Protein AF-A0AAU3D815-F1 (afdb_monomer)

pLDDT: mean 84.17, std 20.46, range [37.12, 98.94]

Sequence (161 aa):
MTSTPTPGTPRPASDLDPAIAARLKRGADGLVPAIAQQYDTGEVLMLGWMDDEALHRTLTTGRCTYWSRSRQEYWVKGDTSGHIQLVKSVALDCDADTVLVKVDQTGAACHTGDRTCFDADVLFGGVSPVRAGDATPDTSPSSQLRSSRGGPIPRGVAEAP

Solvent-accessible surface area (backbone atoms only — not comparable to full-atom values): 10220 Å² total; per-residue (Å²): 135,86,78,77,78,76,85,68,80,86,74,78,88,52,88,37,55,64,78,59,56,74,58,55,43,54,48,98,87,50,35,25,50,30,38,37,24,34,66,86,83,62,47,68,25,46,77,48,34,24,33,60,47,23,45,31,47,21,71,73,70,35,37,45,32,28,43,35,86,88,76,73,42,77,48,55,52,23,77,87,78,67,25,29,32,39,56,76,48,77,44,66,51,96,82,22,44,38,36,44,35,26,19,54,67,39,75,32,63,23,94,87,63,38,67,31,65,71,73,89,76,72,91,71,93,70,79,77,79,76,67,94,72,79,76,72,80,87,81,76,91,85,84,89,86,86,89,83,87,89,85,84,87,86,88,80,82,88,79,86,136

Foldseek 3Di:
DDDDDDDDDDDDDAPQDVVLVVLADEDPNQKAKEFEAAQPPRHTADIFIDHRRQVRCCVVVQWRWGADPVVRDIDTPCPVPVFTWGFPDWDAPPSRRHIYTHTNTDFHSDPVRHNHPAPPDDPDPDDDPPPPPPPDDDPDDPDDDDDDDDDDDDDDDDDDD

Structure (mmCIF, N/CA/C/O backbone):
data_AF-A0AAU3D815-F1
#
_entry.id   AF-A0AAU3D815-F1
#
loop_
_atom_site.group_PDB
_atom_site.id
_atom_site.type_symbol
_atom_site.label_atom_id
_atom_site.label_alt_id
_atom_site.label_comp_id
_atom_site.label_asym_id
_atom_site.label_entity_id
_atom_site.label_seq_id
_atom_site.pdbx_PDB_ins_code
_atom_site.Cartn_x
_atom_site.Cartn_y
_atom_site.Cartn_z
_atom_site.occupancy
_atom_site.B_iso_or_equiv
_atom_site.auth_seq_id
_atom_site.auth_comp_id
_atom_site.auth_asym_id
_atom_site.auth_atom_id
_atom_site.pdbx_PDB_model_num
ATOM 1 N N . MET A 1 1 ? -3.587 18.066 -26.262 1.00 40.22 1 MET A N 1
ATOM 2 C CA . MET A 1 1 ? -2.396 18.675 -25.636 1.00 40.22 1 MET A CA 1
ATOM 3 C C . MET A 1 1 ? -1.701 17.566 -24.870 1.00 40.22 1 MET A C 1
ATOM 5 O O . MET A 1 1 ? -2.176 17.187 -23.811 1.00 40.22 1 MET A O 1
ATOM 9 N N . THR A 1 2 ? -0.693 16.940 -25.471 1.00 37.69 2 THR A N 1
ATOM 10 C CA . THR A 1 2 ? 0.013 15.804 -24.866 1.00 37.69 2 THR A CA 1
ATOM 11 C C . THR A 1 2 ? 1.120 16.377 -23.996 1.00 37.69 2 THR A C 1
ATOM 13 O O . THR A 1 2 ? 2.141 16.820 -24.514 1.00 37.69 2 THR A O 1
ATOM 16 N N . SER A 1 3 ? 0.879 16.471 -22.691 1.00 37.12 3 SER A N 1
ATOM 17 C CA . SER A 1 3 ? 1.896 16.911 -21.738 1.00 37.12 3 SER A CA 1
ATOM 18 C C . SER A 1 3 ? 2.962 15.828 -21.630 1.00 37.12 3 SER A C 1
ATOM 20 O O . SER A 1 3 ? 2.691 14.726 -21.159 1.00 37.12 3 SER A O 1
ATOM 22 N N . THR A 1 4 ? 4.166 16.134 -22.098 1.00 37.59 4 THR A N 1
ATOM 23 C CA . THR A 1 4 ? 5.355 15.309 -21.888 1.00 37.59 4 THR A CA 1
ATOM 24 C C . THR A 1 4 ? 5.602 15.178 -20.381 1.00 37.59 4 THR A C 1
ATOM 26 O O . THR A 1 4 ? 5.720 16.211 -19.717 1.00 37.59 4 THR A O 1
ATOM 29 N N . PRO A 1 5 ? 5.665 13.962 -19.808 1.00 50.75 5 PRO A N 1
ATOM 30 C CA . PRO A 1 5 ? 6.012 13.808 -18.403 1.00 50.75 5 PRO A CA 1
ATOM 31 C C . PRO A 1 5 ? 7.456 14.273 -18.183 1.00 50.75 5 PRO A C 1
ATOM 33 O O . PRO A 1 5 ? 8.371 13.870 -18.902 1.00 50.75 5 PRO A O 1
ATOM 36 N N . THR A 1 6 ? 7.656 15.138 -17.189 1.00 50.12 6 THR A N 1
ATOM 37 C CA . THR A 1 6 ? 8.986 15.481 -16.676 1.00 50.12 6 THR A CA 1
ATOM 38 C C . THR A 1 6 ? 9.669 14.192 -16.213 1.00 50.12 6 THR A C 1
ATOM 40 O O . THR A 1 6 ? 9.048 13.446 -15.450 1.00 50.12 6 THR A O 1
ATOM 43 N N . PRO A 1 7 ? 10.915 13.900 -16.631 1.00 57.19 7 PRO A N 1
ATOM 44 C CA . PRO A 1 7 ? 11.634 12.752 -16.102 1.00 57.19 7 PRO A CA 1
ATOM 45 C C . PRO A 1 7 ? 11.819 12.958 -14.596 1.00 57.19 7 PRO A C 1
ATOM 47 O O . PRO A 1 7 ? 12.476 13.905 -14.162 1.00 57.19 7 PRO A O 1
ATOM 50 N N . GLY A 1 8 ? 11.158 12.109 -13.806 1.00 60.19 8 GLY A N 1
ATOM 51 C CA . GLY A 1 8 ? 11.303 12.091 -12.355 1.00 60.19 8 GLY A CA 1
ATOM 52 C C . GLY A 1 8 ? 12.731 11.735 -11.950 1.00 60.19 8 GLY A C 1
ATOM 53 O O . GLY A 1 8 ? 13.505 11.195 -12.744 1.00 60.19 8 GLY A O 1
ATOM 54 N N . THR A 1 9 ? 13.078 12.039 -10.700 1.00 61.91 9 THR A N 1
ATOM 55 C CA . THR A 1 9 ? 14.333 11.602 -10.079 1.00 61.91 9 THR A CA 1
ATOM 56 C C . THR A 1 9 ? 14.560 10.107 -10.351 1.00 61.91 9 THR A C 1
ATOM 58 O O . THR A 1 9 ? 13.617 9.325 -10.187 1.00 61.91 9 THR A O 1
ATOM 61 N N . PRO A 1 10 ? 15.773 9.683 -10.761 1.00 64.50 10 PRO A N 1
ATOM 62 C CA . PRO A 1 10 ? 16.063 8.27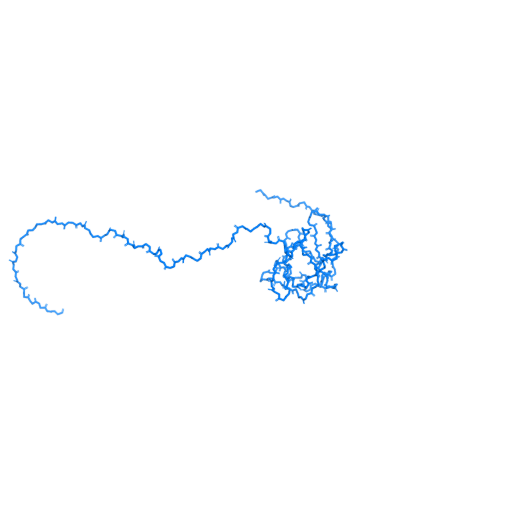4 -10.991 1.00 64.50 10 PRO A CA 1
ATOM 63 C C . PRO A 1 10 ? 15.760 7.470 -9.727 1.00 64.50 10 PRO A C 1
ATOM 65 O O . PRO A 1 10 ? 16.346 7.712 -8.671 1.00 64.50 10 PRO A O 1
ATOM 68 N N . ARG A 1 11 ? 14.821 6.528 -9.828 1.00 72.50 11 ARG A N 1
ATOM 69 C CA . ARG A 1 11 ? 14.544 5.586 -8.744 1.00 72.50 11 ARG A CA 1
ATOM 70 C C . ARG A 1 11 ? 15.684 4.575 -8.639 1.00 72.50 11 ARG A C 1
ATOM 72 O O . ARG A 1 11 ? 16.281 4.240 -9.665 1.00 72.50 11 ARG A O 1
ATOM 79 N N . PRO A 1 12 ? 16.004 4.095 -7.427 1.00 74.75 12 PRO A N 1
ATOM 80 C CA . PRO A 1 12 ? 16.987 3.035 -7.269 1.00 74.75 12 PRO A CA 1
ATOM 81 C C . PRO A 1 12 ? 16.569 1.789 -8.056 1.00 74.75 12 PRO A C 1
ATOM 83 O O . PRO A 1 12 ? 15.378 1.522 -8.228 1.00 74.75 12 PRO A O 1
ATOM 86 N N . ALA A 1 13 ? 17.562 1.028 -8.517 1.00 80.44 13 ALA A N 1
ATOM 87 C CA . ALA A 1 13 ? 17.324 -0.317 -9.021 1.00 80.44 13 ALA A CA 1
ATOM 88 C C . ALA A 1 13 ? 16.675 -1.160 -7.911 1.00 80.44 13 ALA A C 1
ATOM 90 O O . ALA A 1 13 ? 17.071 -1.052 -6.750 1.00 80.44 13 ALA A O 1
ATOM 91 N N . SER A 1 14 ? 15.665 -1.948 -8.272 1.00 89.56 14 SER A N 1
ATOM 92 C CA . SER A 1 14 ? 14.940 -2.818 -7.349 1.00 89.56 14 SER A CA 1
ATOM 93 C C . SER A 1 14 ? 15.369 -4.270 -7.526 1.00 89.56 14 SER A C 1
ATOM 95 O O . SER A 1 14 ? 15.563 -4.712 -8.658 1.00 89.56 14 SER A O 1
ATOM 97 N N . ASP A 1 15 ? 15.415 -5.012 -6.420 1.00 94.44 15 ASP A N 1
ATOM 98 C CA . ASP A 1 15 ? 15.604 -6.468 -6.398 1.00 94.44 15 ASP A CA 1
ATOM 99 C C . ASP A 1 15 ? 14.264 -7.236 -6.400 1.00 94.44 15 ASP A C 1
ATOM 101 O O . ASP A 1 15 ? 14.186 -8.387 -5.963 1.00 94.44 15 ASP A O 1
ATOM 105 N N . LEU A 1 16 ? 13.174 -6.614 -6.875 1.00 97.31 16 LEU A N 1
ATOM 106 C CA . LEU A 1 16 ? 11.904 -7.314 -7.063 1.00 97.31 16 LEU A CA 1
ATOM 107 C C . LEU A 1 16 ? 12.102 -8.526 -7.982 1.00 97.31 16 LEU A C 1
ATOM 109 O O . LEU A 1 16 ? 12.690 -8.405 -9.057 1.00 97.31 16 LEU A O 1
ATOM 113 N N . ASP A 1 17 ? 11.550 -9.676 -7.584 1.00 97.62 17 ASP A N 1
ATOM 114 C CA . ASP A 1 17 ? 11.563 -10.891 -8.402 1.00 97.62 17 ASP A CA 1
ATOM 115 C C . ASP A 1 17 ? 11.117 -10.566 -9.845 1.00 97.62 17 ASP A C 1
ATOM 117 O O . ASP A 1 17 ? 9.990 -10.085 -10.039 1.00 97.62 17 ASP A O 1
ATOM 121 N N . PRO A 1 18 ? 11.953 -10.836 -10.869 1.00 97.12 18 PRO A N 1
ATOM 122 C CA . PRO A 1 18 ? 11.628 -10.532 -12.259 1.00 97.12 18 PRO A CA 1
ATOM 123 C C . PRO A 1 18 ? 10.306 -11.143 -12.740 1.00 97.12 18 PRO A C 1
ATOM 125 O O . PRO A 1 18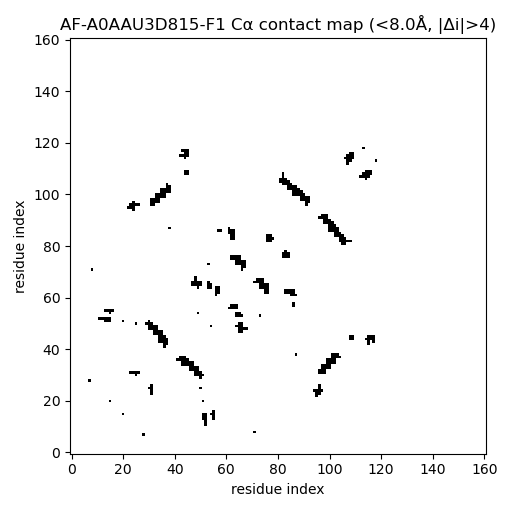 ? 9.620 -10.542 -13.567 1.00 97.12 18 PRO A O 1
ATOM 128 N N . ALA A 1 19 ? 9.910 -12.309 -12.221 1.00 97.75 19 ALA A N 1
ATOM 129 C CA . ALA A 1 19 ? 8.644 -12.953 -12.562 1.00 97.75 19 ALA A CA 1
ATOM 130 C C . ALA A 1 19 ? 7.433 -12.218 -11.964 1.00 97.75 19 ALA A C 1
ATOM 132 O O . ALA A 1 19 ? 6.357 -12.213 -12.565 1.00 97.75 19 ALA A O 1
ATOM 133 N N . ILE A 1 20 ? 7.592 -11.567 -10.807 1.00 97.69 20 ILE A N 1
ATOM 134 C CA . ILE A 1 20 ? 6.573 -10.670 -10.244 1.00 97.69 20 ILE A CA 1
ATOM 135 C C . ILE A 1 20 ? 6.571 -9.352 -11.020 1.00 97.69 20 ILE A C 1
ATOM 137 O O . ILE A 1 20 ? 5.513 -8.906 -11.467 1.00 97.69 20 ILE A O 1
ATOM 141 N N . ALA A 1 21 ? 7.748 -8.765 -11.247 1.00 97.56 21 ALA A N 1
ATOM 142 C CA . ALA A 1 21 ? 7.907 -7.509 -11.969 1.00 97.56 21 ALA A CA 1
ATOM 143 C C . ALA A 1 21 ? 7.301 -7.565 -13.383 1.00 97.56 21 ALA A C 1
ATOM 145 O O . ALA A 1 21 ? 6.642 -6.622 -13.814 1.00 97.56 21 ALA A O 1
ATOM 146 N N . ALA A 1 22 ? 7.465 -8.677 -14.102 1.00 97.69 22 ALA A N 1
ATOM 147 C CA . ALA A 1 22 ? 6.913 -8.857 -15.446 1.00 97.69 22 ALA A CA 1
ATOM 148 C C . ALA A 1 22 ? 5.373 -8.870 -15.495 1.00 97.69 22 ALA A C 1
ATOM 150 O O . ALA A 1 22 ? 4.795 -8.668 -16.561 1.00 97.69 22 ALA A O 1
ATOM 151 N N . ARG A 1 23 ? 4.700 -9.110 -14.363 1.00 98.25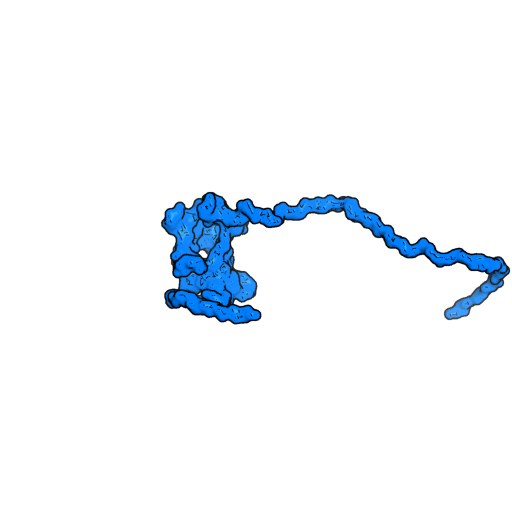 23 ARG A N 1
ATOM 152 C CA . ARG A 1 23 ? 3.232 -9.148 -14.283 1.00 98.25 23 ARG A CA 1
ATOM 153 C C . ARG A 1 23 ? 2.612 -7.774 -14.044 1.00 98.25 23 ARG A C 1
ATOM 155 O O . ARG A 1 23 ? 1.443 -7.602 -14.355 1.00 98.25 23 ARG A O 1
ATOM 162 N N . LEU A 1 24 ? 3.368 -6.824 -13.492 1.00 98.19 24 LEU A N 1
ATOM 163 C CA . LEU A 1 24 ? 2.876 -5.494 -13.132 1.00 98.19 24 LEU A CA 1
ATOM 164 C C . LEU A 1 24 ? 2.743 -4.588 -14.358 1.00 98.19 24 LEU A C 1
ATOM 166 O O . LEU A 1 24 ? 3.727 -4.321 -15.059 1.00 98.19 24 LEU A O 1
ATOM 170 N N . LYS A 1 25 ? 1.554 -4.019 -14.546 1.00 98.19 25 LYS A N 1
ATOM 171 C CA . LYS A 1 25 ? 1.306 -2.921 -15.481 1.00 98.19 25 LYS A CA 1
ATOM 172 C C . LYS A 1 25 ? 1.377 -1.595 -14.739 1.00 98.19 25 LYS A C 1
ATOM 174 O O . LYS A 1 25 ? 0.408 -1.131 -14.158 1.00 98.19 25 LYS A O 1
ATOM 179 N N . ARG A 1 26 ? 2.554 -0.978 -14.751 1.00 97.88 26 ARG A N 1
ATOM 180 C CA . ARG A 1 26 ? 2.738 0.331 -14.123 1.00 97.88 26 ARG A CA 1
ATOM 181 C C . ARG A 1 26 ? 2.188 1.446 -15.012 1.00 97.88 26 ARG A C 1
ATOM 183 O O . ARG A 1 26 ? 2.204 1.336 -16.240 1.00 97.88 26 ARG A O 1
ATOM 190 N N . GLY A 1 27 ? 1.793 2.548 -14.385 1.00 96.75 27 GLY A N 1
ATOM 191 C CA . GLY A 1 27 ? 1.522 3.807 -15.070 1.00 96.75 27 GLY A CA 1
ATOM 192 C C . GLY A 1 27 ? 2.773 4.413 -15.720 1.00 96.75 27 GLY A C 1
ATOM 193 O O . GLY A 1 27 ? 3.886 3.900 -15.600 1.00 96.75 27 GLY A O 1
ATOM 194 N N . ALA A 1 28 ? 2.604 5.553 -16.394 1.00 95.75 28 ALA A N 1
ATOM 195 C CA . ALA A 1 28 ? 3.707 6.266 -17.054 1.00 95.75 28 ALA A CA 1
ATOM 196 C C . ALA A 1 28 ? 4.782 6.782 -16.075 1.00 95.75 28 ALA A C 1
ATOM 198 O O . ALA A 1 28 ? 5.925 7.007 -16.463 1.00 95.75 28 ALA A O 1
ATOM 199 N N . ASP A 1 2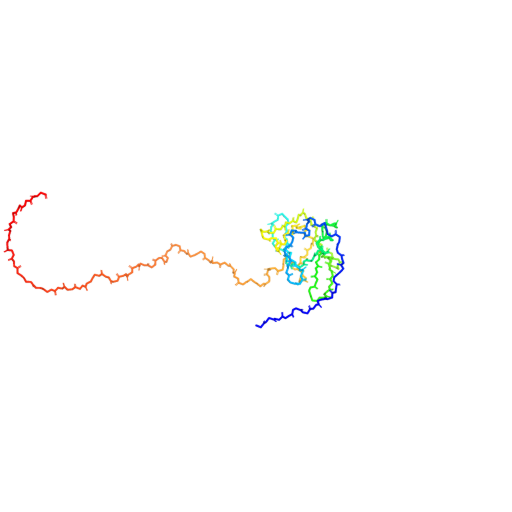9 ? 4.424 6.952 -14.804 1.00 94.19 29 ASP A N 1
ATOM 200 C CA . ASP A 1 29 ? 5.331 7.262 -13.697 1.00 94.19 29 ASP A CA 1
ATOM 201 C C . ASP A 1 29 ? 6.010 6.010 -13.113 1.00 94.19 29 ASP A C 1
ATOM 203 O O . ASP A 1 29 ? 6.825 6.101 -12.197 1.00 94.19 29 ASP A O 1
ATOM 207 N N . GLY A 1 30 ? 5.712 4.827 -13.653 1.00 96.44 30 GLY A N 1
ATOM 208 C CA . GLY A 1 30 ? 6.175 3.530 -13.184 1.00 96.44 30 GLY A CA 1
ATOM 209 C C . GLY A 1 30 ? 5.641 3.152 -11.801 1.00 96.44 30 GLY A C 1
ATOM 210 O O . GLY A 1 30 ? 6.339 2.449 -11.073 1.00 96.44 30 GLY A O 1
ATOM 211 N N . LEU A 1 31 ? 4.456 3.637 -11.422 1.00 98.25 31 LEU A N 1
ATOM 212 C CA . LEU A 1 31 ? 3.775 3.277 -10.177 1.00 98.25 31 LEU A CA 1
ATOM 213 C C . LEU A 1 31 ? 2.554 2.388 -10.441 1.00 98.25 31 LEU A C 1
ATOM 215 O O . LEU A 1 31 ? 1.968 2.426 -11.522 1.00 98.25 31 LEU A O 1
ATOM 219 N N . VAL A 1 32 ? 2.150 1.636 -9.420 1.00 98.56 32 VAL A N 1
ATOM 220 C CA . VAL A 1 32 ? 0.833 0.995 -9.307 1.00 98.56 32 VAL A CA 1
ATOM 221 C C . VAL A 1 32 ? 0.104 1.529 -8.069 1.00 98.56 32 VAL A C 1
ATOM 223 O O . VAL A 1 32 ? 0.754 1.796 -7.044 1.00 98.56 32 VAL A O 1
ATOM 226 N N . PRO A 1 33 ? -1.228 1.702 -8.111 1.00 98.81 33 PRO A N 1
ATOM 227 C CA . PRO A 1 33 ? -2.014 1.924 -6.910 1.00 98.81 33 PRO A CA 1
ATOM 228 C C . PRO A 1 33 ? -1.931 0.697 -5.997 1.00 98.81 33 PRO A C 1
ATOM 230 O O . PRO A 1 33 ? -1.958 -0.447 -6.452 1.00 98.81 33 PRO A O 1
ATOM 233 N N . ALA A 1 34 ? -1.848 0.941 -4.693 1.00 98.88 34 ALA A N 1
ATOM 234 C CA . ALA A 1 34 ? -1.841 -0.090 -3.668 1.00 98.88 34 ALA A CA 1
ATOM 235 C C . ALA A 1 34 ? -2.984 0.155 -2.683 1.00 98.88 34 ALA A C 1
ATOM 237 O O . ALA A 1 34 ? -2.962 1.126 -1.924 1.00 98.88 34 ALA A O 1
ATOM 238 N N . ILE A 1 35 ? -3.983 -0.724 -2.691 1.00 98.94 35 ILE A N 1
ATOM 239 C CA . ILE A 1 35 ? -5.115 -0.672 -1.766 1.00 98.94 35 ILE A CA 1
ATOM 240 C C . ILE A 1 35 ? -4.737 -1.459 -0.515 1.00 98.94 35 ILE A C 1
ATOM 242 O O . ILE A 1 35 ? -4.557 -2.675 -0.577 1.00 98.94 35 ILE A O 1
ATOM 246 N N . ALA A 1 36 ? -4.634 -0.779 0.624 1.00 98.88 36 ALA A N 1
ATOM 247 C CA . ALA A 1 36 ? -4.467 -1.434 1.913 1.00 98.88 36 ALA A CA 1
ATOM 248 C C . ALA A 1 36 ? -5.842 -1.785 2.479 1.00 98.88 36 ALA A C 1
ATOM 250 O O . ALA A 1 36 ? -6.673 -0.901 2.699 1.00 98.88 36 ALA A O 1
ATOM 251 N N . GLN A 1 37 ? -6.071 -3.068 2.733 1.00 98.94 37 GLN A N 1
ATOM 252 C CA . GLN A 1 37 ? -7.330 -3.581 3.260 1.00 98.94 37 GLN A CA 1
ATOM 253 C C . GLN A 1 37 ? -7.072 -4.378 4.534 1.00 98.94 37 GLN A C 1
ATOM 255 O O . GLN A 1 37 ? -6.152 -5.193 4.581 1.00 98.94 37 GLN A O 1
ATOM 260 N N . GLN A 1 38 ? -7.889 -4.175 5.561 1.00 98.81 38 GLN A N 1
ATOM 261 C CA . GLN A 1 38 ? -7.838 -4.986 6.766 1.00 98.81 38 GLN A CA 1
ATOM 262 C C . GLN A 1 38 ? -8.145 -6.452 6.419 1.00 98.81 38 GLN A C 1
ATOM 264 O O . GLN A 1 38 ? -9.150 -6.757 5.773 1.00 98.81 38 GLN A O 1
ATOM 269 N N . TYR A 1 39 ? -7.252 -7.359 6.816 1.00 98.88 39 TYR A N 1
ATOM 270 C CA . TYR A 1 39 ? -7.234 -8.728 6.298 1.00 98.88 39 TYR A CA 1
ATOM 271 C C . TYR A 1 39 ? -8.464 -9.567 6.680 1.00 98.88 39 TYR A C 1
ATOM 273 O O . TYR A 1 39 ? -8.871 -10.419 5.887 1.00 98.88 39 TYR A O 1
ATOM 281 N N . ASP A 1 40 ? -9.027 -9.338 7.868 1.00 98.38 40 ASP A N 1
ATOM 282 C CA . ASP A 1 40 ? -10.121 -10.109 8.464 1.00 98.38 40 ASP A CA 1
ATOM 283 C C . ASP A 1 40 ? -11.497 -9.470 8.240 1.00 98.38 40 ASP A C 1
ATOM 285 O O . ASP A 1 40 ? -12.450 -10.178 7.921 1.00 98.38 40 ASP A O 1
ATOM 289 N N . THR A 1 41 ? -11.609 -8.144 8.350 1.00 98.38 41 THR A N 1
ATOM 290 C CA . THR A 1 41 ? -12.886 -7.432 8.155 1.00 98.38 41 THR A CA 1
ATOM 291 C C . THR A 1 41 ? -13.160 -7.052 6.703 1.00 98.38 41 THR A C 1
ATOM 293 O O . THR A 1 41 ? -14.309 -6.814 6.339 1.00 98.38 41 THR A O 1
ATOM 296 N N . GLY A 1 42 ? -12.122 -6.960 5.866 1.00 98.25 42 GLY A N 1
ATOM 297 C CA . GLY A 1 42 ? -12.239 -6.423 4.511 1.00 98.25 42 GLY A CA 1
ATOM 298 C C . GLY A 1 42 ? -12.394 -4.896 4.450 1.00 98.25 42 GLY A C 1
ATOM 299 O O . GLY A 1 42 ? -12.597 -4.356 3.363 1.00 98.25 42 GLY A O 1
ATOM 300 N N . GLU A 1 43 ? -12.277 -4.184 5.575 1.00 98.19 43 GLU A N 1
ATOM 301 C CA . GLU A 1 43 ? -12.316 -2.718 5.616 1.00 98.19 43 GLU A CA 1
ATOM 302 C C . GLU A 1 43 ? -11.185 -2.130 4.760 1.00 98.19 43 GLU A C 1
ATOM 304 O O . GLU A 1 43 ? -10.010 -2.447 4.958 1.00 98.19 43 GLU A O 1
ATOM 309 N N . VAL A 1 44 ? -11.518 -1.268 3.798 1.00 98.62 44 VAL A N 1
ATOM 310 C CA . VAL A 1 44 ? -10.506 -0.531 3.032 1.00 98.62 44 VAL A CA 1
ATOM 311 C C . VAL A 1 44 ? -9.950 0.577 3.915 1.00 98.62 44 VAL A C 1
ATOM 313 O O . VAL A 1 44 ? -10.702 1.391 4.439 1.00 98.62 44 VAL A O 1
ATOM 316 N N . LEU A 1 45 ? -8.629 0.606 4.079 1.00 98.75 45 LEU A N 1
ATOM 317 C CA . LEU A 1 45 ? -7.951 1.467 5.048 1.00 98.75 45 LEU A CA 1
ATOM 318 C C . LEU A 1 45 ? -7.371 2.718 4.410 1.00 98.75 45 LEU A C 1
ATOM 320 O O . LEU A 1 45 ? -7.482 3.813 4.950 1.00 98.75 45 LEU A O 1
ATOM 324 N N . MET A 1 46 ? -6.688 2.543 3.284 1.00 98.62 46 MET A N 1
ATOM 325 C CA . MET A 1 46 ? -6.055 3.630 2.551 1.00 98.62 46 MET A CA 1
ATOM 326 C C . MET A 1 46 ? -5.668 3.175 1.147 1.00 98.62 46 MET A C 1
ATOM 328 O O . MET A 1 46 ? -5.569 1.980 0.865 1.00 98.62 46 MET A O 1
ATOM 332 N N . LEU A 1 47 ? -5.377 4.155 0.297 1.00 98.62 47 LEU A N 1
ATOM 333 C CA . LEU A 1 47 ? -4.686 3.957 -0.966 1.00 98.62 47 LEU A CA 1
ATOM 334 C C . LEU A 1 47 ? -3.292 4.582 -0.875 1.00 98.62 47 LEU A C 1
ATOM 336 O O . LEU A 1 47 ? -3.132 5.725 -0.444 1.00 98.62 47 LEU A O 1
ATOM 340 N N . GLY A 1 48 ? -2.286 3.822 -1.288 1.00 98.31 48 GLY A N 1
ATOM 341 C CA . GLY A 1 48 ? -0.917 4.279 -1.486 1.00 98.31 48 GLY A CA 1
ATOM 342 C C . GLY A 1 48 ? -0.451 4.027 -2.916 1.00 98.31 48 GLY A C 1
ATOM 343 O O . GLY A 1 48 ? -1.206 3.542 -3.756 1.00 98.31 48 GLY A O 1
ATOM 344 N N . TRP A 1 49 ? 0.810 4.349 -3.183 1.00 98.75 49 TRP A N 1
ATOM 345 C CA . TRP A 1 49 ? 1.466 4.062 -4.457 1.00 98.75 49 TRP A CA 1
ATOM 346 C C . TRP A 1 49 ? 2.697 3.214 -4.194 1.00 98.75 49 TRP A C 1
ATOM 348 O O . TRP A 1 49 ? 3.418 3.467 -3.226 1.00 98.75 49 TRP A O 1
ATOM 358 N N . MET A 1 50 ? 2.938 2.226 -5.044 1.00 98.69 50 MET A N 1
ATOM 359 C CA . MET A 1 50 ? 4.143 1.407 -5.007 1.00 98.69 50 MET A CA 1
ATOM 360 C C . MET A 1 50 ? 4.799 1.417 -6.380 1.00 98.69 50 MET A C 1
ATOM 362 O O . MET A 1 50 ? 4.125 1.376 -7.405 1.00 98.69 50 MET A O 1
ATOM 366 N N . ASP A 1 51 ? 6.120 1.471 -6.391 1.00 98.19 51 ASP A N 1
ATOM 367 C CA . ASP A 1 51 ? 6.926 0.998 -7.505 1.00 98.19 51 ASP A CA 1
ATOM 368 C C . ASP A 1 51 ? 7.496 -0.385 -7.181 1.00 98.19 51 ASP A C 1
ATOM 370 O O . ASP A 1 51 ? 7.137 -1.006 -6.176 1.00 98.19 51 ASP A O 1
ATOM 374 N N . ASP A 1 52 ? 8.400 -0.856 -8.032 1.00 98.00 52 ASP A N 1
ATOM 375 C CA . ASP A 1 52 ? 9.049 -2.152 -7.872 1.00 98.00 52 ASP A CA 1
ATOM 376 C C . ASP A 1 52 ? 9.782 -2.264 -6.536 1.00 98.00 52 ASP A C 1
ATOM 378 O O . ASP A 1 52 ? 9.679 -3.290 -5.870 1.00 98.00 52 ASP A O 1
ATOM 382 N N . GLU A 1 53 ? 10.454 -1.198 -6.103 1.00 98.31 53 GLU A N 1
ATOM 383 C CA . GLU A 1 53 ? 11.243 -1.206 -4.876 1.00 98.31 53 GLU A CA 1
ATOM 384 C C . GLU A 1 53 ? 10.372 -1.139 -3.620 1.00 98.31 53 GLU A C 1
ATOM 386 O O . GLU A 1 53 ? 10.611 -1.858 -2.649 1.00 98.31 53 GLU A O 1
ATOM 391 N N . ALA A 1 54 ? 9.316 -0.331 -3.635 1.00 98.56 54 ALA A N 1
ATOM 392 C CA . ALA A 1 54 ? 8.327 -0.295 -2.568 1.00 98.56 54 ALA A CA 1
ATOM 393 C C . ALA A 1 54 ? 7.620 -1.653 -2.420 1.00 98.56 54 ALA A C 1
ATOM 395 O O . ALA A 1 54 ? 7.441 -2.138 -1.297 1.00 98.56 54 ALA A O 1
ATOM 396 N N . LEU A 1 55 ? 7.271 -2.302 -3.537 1.00 98.69 55 LEU A N 1
ATOM 397 C CA . LEU A 1 55 ? 6.680 -3.637 -3.516 1.00 98.69 55 LEU A CA 1
ATOM 398 C C . LEU A 1 55 ? 7.691 -4.692 -3.053 1.00 98.69 55 LEU A C 1
ATOM 400 O O . LEU A 1 55 ? 7.359 -5.505 -2.194 1.00 98.69 55 LEU A O 1
ATOM 404 N N . HIS A 1 56 ? 8.928 -4.653 -3.547 1.00 98.62 56 HIS A N 1
ATOM 405 C CA . HIS A 1 56 ? 10.013 -5.536 -3.118 1.00 98.62 56 HIS A CA 1
ATOM 406 C C . HIS A 1 56 ? 10.221 -5.471 -1.601 1.00 98.62 56 HIS A C 1
ATOM 408 O O . HIS A 1 56 ? 10.156 -6.500 -0.925 1.00 98.62 56 HIS A O 1
ATOM 414 N N . ARG A 1 57 ? 10.373 -4.268 -1.034 1.00 98.56 57 ARG A N 1
ATOM 415 C CA . ARG A 1 57 ? 10.473 -4.066 0.422 1.00 98.56 57 ARG A CA 1
ATOM 416 C C . ARG A 1 57 ? 9.248 -4.589 1.152 1.00 98.56 57 ARG A C 1
ATOM 418 O O . ARG A 1 57 ? 9.379 -5.215 2.199 1.00 98.56 57 ARG A O 1
ATOM 425 N N . THR A 1 58 ? 8.058 -4.366 0.602 1.00 98.75 58 THR A N 1
ATOM 426 C CA . THR A 1 58 ? 6.807 -4.846 1.198 1.00 98.75 58 THR A CA 1
ATOM 427 C C . THR A 1 58 ? 6.765 -6.371 1.280 1.00 98.75 58 THR A C 1
ATOM 429 O O . THR A 1 58 ? 6.452 -6.920 2.338 1.00 98.75 58 THR A O 1
ATOM 432 N N . LEU A 1 59 ? 7.126 -7.060 0.195 1.00 98.69 59 LEU A N 1
ATOM 433 C CA . LEU A 1 59 ? 7.118 -8.522 0.116 1.00 98.69 59 LEU A CA 1
ATOM 434 C C . LEU A 1 59 ? 8.222 -9.168 0.962 1.00 98.69 59 LEU A C 1
ATOM 436 O O . LEU A 1 59 ? 8.007 -10.240 1.519 1.00 98.69 59 LEU A O 1
ATOM 440 N N . THR A 1 60 ? 9.382 -8.523 1.083 1.00 98.25 60 THR A N 1
ATOM 441 C CA . THR A 1 60 ? 10.532 -9.071 1.821 1.00 98.25 60 THR A CA 1
ATOM 442 C C . THR A 1 60 ? 10.471 -8.798 3.319 1.00 98.25 60 THR A C 1
ATOM 444 O O . THR A 1 60 ? 10.807 -9.669 4.117 1.00 98.25 60 THR A O 1
ATOM 447 N N . THR A 1 61 ? 10.026 -7.608 3.727 1.00 98.44 61 THR A N 1
ATOM 448 C CA . THR A 1 61 ? 9.980 -7.221 5.149 1.00 98.44 61 THR A CA 1
ATOM 449 C C . THR A 1 61 ? 8.667 -7.589 5.836 1.00 98.44 61 THR A C 1
ATOM 451 O O . THR A 1 61 ? 8.588 -7.568 7.064 1.00 98.44 61 THR A O 1
ATOM 454 N N . GLY A 1 62 ? 7.607 -7.864 5.067 1.00 98.62 62 GLY A N 1
ATOM 455 C CA . GLY A 1 62 ? 6.252 -8.028 5.597 1.00 98.62 62 GLY A CA 1
ATOM 456 C C . GLY A 1 62 ? 5.645 -6.730 6.148 1.00 98.62 62 GLY A C 1
ATOM 457 O O . GLY A 1 62 ? 4.632 -6.773 6.847 1.00 98.62 62 GLY A O 1
ATOM 458 N N . ARG A 1 63 ? 6.246 -5.569 5.856 1.00 98.62 63 ARG A N 1
ATOM 459 C CA . ARG A 1 63 ? 5.793 -4.236 6.275 1.00 98.62 63 ARG A CA 1
ATOM 460 C C . ARG A 1 63 ? 5.439 -3.403 5.055 1.00 98.62 63 ARG A C 1
ATOM 462 O O . ARG A 1 63 ? 6.235 -3.307 4.128 1.00 98.62 63 ARG A O 1
ATOM 469 N N . CYS A 1 64 ? 4.279 -2.749 5.066 1.00 98.69 64 CYS A N 1
ATOM 470 C CA . CYS A 1 64 ? 3.893 -1.914 3.926 1.00 98.69 64 CYS A CA 1
ATOM 471 C C . CYS A 1 64 ? 4.846 -0.731 3.748 1.00 98.69 64 CYS A C 1
ATOM 473 O O . CYS A 1 64 ? 4.957 0.130 4.626 1.00 98.69 64 CYS A O 1
ATOM 475 N N . THR A 1 65 ? 5.491 -0.689 2.586 1.00 98.75 65 THR A N 1
ATOM 476 C CA . THR A 1 65 ? 6.334 0.413 2.126 1.00 98.75 65 THR A CA 1
ATOM 477 C C . THR A 1 65 ? 5.690 1.048 0.905 1.00 98.75 65 THR A C 1
ATOM 479 O O . THR A 1 65 ? 5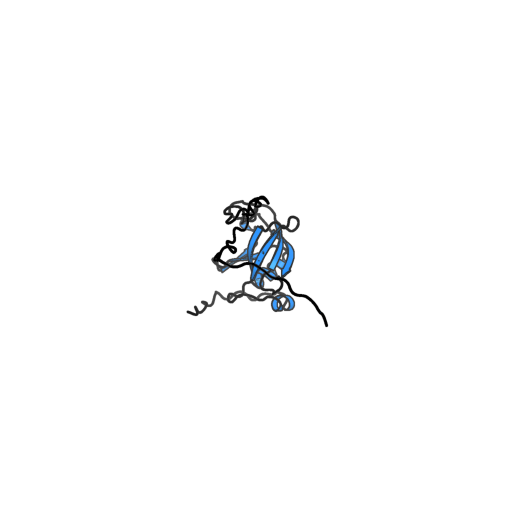.277 0.345 -0.009 1.00 98.75 65 THR A O 1
ATOM 482 N N . TYR A 1 66 ? 5.617 2.372 0.873 1.00 98.62 66 TYR A N 1
ATOM 483 C CA . TYR A 1 66 ? 4.990 3.122 -0.213 1.00 98.62 66 TYR A CA 1
ATOM 484 C C . TYR A 1 66 ? 5.954 4.168 -0.790 1.00 98.62 66 TYR A C 1
ATOM 486 O O . TYR A 1 66 ? 6.922 4.560 -0.135 1.00 98.62 66 TYR A O 1
ATOM 494 N N . TRP A 1 67 ? 5.667 4.645 -2.004 1.00 98.19 67 TRP A N 1
ATOM 495 C CA . TRP A 1 67 ? 6.399 5.706 -2.701 1.00 98.19 67 TRP A CA 1
ATOM 496 C C . TRP A 1 67 ? 5.641 7.034 -2.706 1.00 98.19 67 TRP A C 1
ATOM 498 O O . TRP A 1 67 ? 4.497 7.126 -3.171 1.00 98.19 67 TRP A O 1
ATOM 508 N N . SER A 1 68 ? 6.241 8.092 -2.145 1.00 96.44 68 SER A N 1
ATOM 509 C CA . SER A 1 68 ? 5.558 9.380 -1.966 1.00 96.44 68 SER A CA 1
ATOM 510 C C . SER A 1 68 ? 5.713 10.199 -3.219 1.00 96.44 68 SER A C 1
ATOM 512 O O . SER A 1 68 ? 6.773 10.746 -3.473 1.00 96.44 68 SER A O 1
ATOM 514 N N . ARG A 1 69 ? 4.635 10.348 -3.988 1.00 95.38 69 ARG A N 1
ATOM 515 C CA . ARG A 1 69 ? 4.674 11.151 -5.218 1.00 95.38 69 ARG A CA 1
ATOM 516 C C . ARG A 1 69 ? 5.035 12.617 -4.963 1.00 95.38 69 ARG A C 1
ATOM 518 O O . ARG A 1 69 ? 5.680 13.229 -5.803 1.00 95.38 69 ARG A O 1
ATOM 525 N N . SER A 1 70 ? 4.651 13.182 -3.820 1.00 94.38 70 SER A N 1
ATOM 526 C CA . SER A 1 70 ? 4.972 14.572 -3.474 1.00 94.38 70 SER A CA 1
ATOM 527 C C . SER A 1 70 ? 6.378 14.733 -2.902 1.00 94.38 70 SER A C 1
ATOM 529 O O . SER A 1 70 ? 7.076 15.669 -3.275 1.00 94.38 70 SER A O 1
ATOM 531 N N . ARG A 1 71 ? 6.800 13.830 -2.009 1.00 94.94 71 ARG A N 1
ATOM 532 C CA . ARG A 1 71 ? 8.116 13.901 -1.350 1.00 94.94 71 ARG A CA 1
ATOM 533 C C . ARG A 1 71 ? 9.232 13.221 -2.143 1.00 94.94 71 ARG A C 1
ATOM 535 O O . ARG A 1 71 ? 10.395 13.433 -1.839 1.00 94.94 71 ARG A O 1
ATOM 542 N N . GLN A 1 72 ? 8.874 12.434 -3.157 1.00 95.31 72 GLN A N 1
ATOM 543 C CA . GLN A 1 72 ? 9.783 11.613 -3.959 1.00 95.31 72 GLN A CA 1
ATOM 544 C C . GLN A 1 72 ? 10.685 10.739 -3.073 1.00 95.31 72 GLN A C 1
ATOM 546 O O . GLN A 1 72 ? 11.895 10.656 -3.271 1.00 95.31 72 GLN A O 1
ATOM 551 N N . GLU A 1 73 ? 10.082 10.106 -2.065 1.00 96.38 73 GLU A N 1
ATOM 552 C CA . GLU A 1 73 ? 10.780 9.262 -1.096 1.00 96.38 73 GLU A CA 1
ATOM 553 C C . GLU A 1 73 ? 9.947 8.034 -0.719 1.00 96.38 73 GLU A C 1
ATOM 555 O O . GLU A 1 73 ? 8.709 8.056 -0.760 1.00 96.38 73 GLU A O 1
ATOM 560 N N . TYR A 1 74 ? 10.633 6.968 -0.309 1.00 97.81 74 TYR A N 1
ATOM 561 C CA . TYR A 1 74 ? 9.994 5.803 0.291 1.00 97.81 74 TYR A CA 1
ATOM 562 C C . TYR A 1 74 ? 9.609 6.087 1.736 1.00 97.81 74 TYR A C 1
ATOM 564 O O . TYR A 1 74 ? 10.370 6.708 2.476 1.00 97.81 74 TYR A O 1
ATOM 572 N N . TRP A 1 75 ? 8.473 5.551 2.170 1.00 97.31 75 TRP A N 1
ATOM 573 C CA . TRP A 1 75 ? 8.129 5.529 3.584 1.00 97.31 75 TRP A CA 1
ATOM 574 C C . TRP A 1 75 ? 7.508 4.189 3.968 1.00 97.31 75 TRP A C 1
ATOM 576 O O . TRP A 1 75 ? 6.639 3.663 3.269 1.00 97.31 75 TRP A O 1
ATOM 586 N N . VAL A 1 76 ? 7.936 3.641 5.103 1.00 98.12 76 VAL A N 1
ATOM 587 C CA . VAL A 1 76 ? 7.320 2.452 5.692 1.00 98.12 76 VAL A CA 1
ATOM 588 C C . VAL A 1 76 ? 6.193 2.917 6.611 1.00 98.12 76 VAL A C 1
ATOM 590 O O . VAL A 1 76 ? 6.375 3.782 7.477 1.00 98.12 76 VAL A O 1
ATOM 593 N N . LYS A 1 77 ? 4.980 2.397 6.403 1.00 98.06 77 LYS A N 1
ATOM 594 C CA . LYS A 1 77 ? 3.810 2.824 7.176 1.00 98.06 77 LYS A CA 1
ATOM 595 C C . LYS A 1 77 ? 4.009 2.486 8.648 1.00 98.06 77 LYS A C 1
ATOM 597 O O . LYS A 1 77 ? 4.141 1.323 9.028 1.00 98.06 77 LYS A O 1
ATOM 602 N N . GLY A 1 78 ? 3.964 3.535 9.465 1.00 96.81 78 GLY A N 1
ATOM 603 C CA . GLY A 1 78 ? 4.031 3.433 10.913 1.00 96.81 78 GLY A CA 1
ATOM 604 C C . GLY A 1 78 ? 5.401 3.710 11.527 1.00 96.81 78 GLY A C 1
ATOM 605 O O . GLY A 1 78 ? 5.451 3.769 12.746 1.00 96.81 78 GLY A O 1
ATOM 606 N N . ASP A 1 79 ? 6.469 3.948 10.757 1.00 95.62 79 ASP A N 1
ATOM 607 C CA . ASP A 1 79 ? 7.819 4.146 11.324 1.00 95.62 79 ASP A CA 1
ATOM 608 C C . ASP A 1 79 ? 7.912 5.321 12.305 1.00 95.62 79 ASP A C 1
ATOM 610 O O . ASP A 1 79 ? 8.583 5.225 13.327 1.00 95.62 79 ASP A O 1
ATOM 614 N N . THR A 1 80 ? 7.193 6.412 12.039 1.00 93.62 80 THR A N 1
ATOM 615 C CA . THR A 1 80 ? 7.149 7.571 12.945 1.00 93.62 80 THR A CA 1
ATOM 616 C C . THR A 1 80 ? 6.057 7.443 14.009 1.00 93.62 80 THR A C 1
ATOM 618 O O . THR A 1 80 ? 6.265 7.800 15.161 1.00 93.62 80 THR A O 1
ATOM 621 N N . SER A 1 81 ? 4.872 6.951 13.630 1.00 96.50 81 SER A N 1
ATOM 622 C CA . SER A 1 81 ? 3.674 6.948 14.494 1.00 96.50 81 SER A CA 1
ATOM 623 C C . SER A 1 81 ? 3.501 5.699 15.369 1.00 96.50 81 SER A C 1
ATOM 625 O O . SER A 1 81 ? 2.647 5.682 16.242 1.00 96.50 81 SER A O 1
ATOM 627 N N . GLY A 1 82 ? 4.195 4.601 15.063 1.00 97.06 82 GLY A N 1
ATOM 628 C CA . GLY A 1 82 ? 3.879 3.266 15.588 1.00 97.06 82 GLY A CA 1
ATOM 629 C C . GLY A 1 82 ? 2.644 2.598 14.958 1.00 97.06 82 GLY A C 1
ATOM 630 O O . GLY A 1 82 ? 2.363 1.438 15.247 1.00 97.06 82 GLY A O 1
ATOM 631 N N . HIS A 1 83 ? 1.907 3.279 14.070 1.00 98.06 83 HIS A N 1
ATOM 632 C CA . HIS A 1 83 ? 0.714 2.729 13.418 1.00 98.06 83 HIS A CA 1
ATOM 633 C C . HIS A 1 83 ? 1.054 1.886 12.181 1.00 98.06 83 HIS A C 1
ATOM 635 O O . HIS A 1 83 ? 0.965 2.350 11.033 1.00 98.06 83 HIS A O 1
ATOM 641 N N . ILE A 1 84 ? 1.499 0.660 12.428 1.00 98.38 84 ILE A N 1
ATOM 642 C CA . ILE A 1 84 ? 2.110 -0.216 11.427 1.00 98.38 84 ILE A CA 1
ATOM 643 C C . ILE A 1 84 ? 1.085 -1.027 10.626 1.00 98.38 84 ILE A C 1
ATOM 645 O O . ILE A 1 84 ? -0.026 -1.275 11.086 1.00 98.38 84 ILE A O 1
ATOM 649 N N . GLN A 1 85 ? 1.488 -1.468 9.434 1.00 98.81 85 GLN A N 1
ATOM 650 C CA . GLN A 1 85 ? 0.732 -2.400 8.592 1.00 98.81 85 GLN A CA 1
ATOM 651 C C . GLN A 1 85 ? 1.566 -3.654 8.338 1.00 98.81 85 GLN A C 1
ATOM 653 O O . GLN A 1 85 ? 2.564 -3.596 7.611 1.00 98.81 85 GLN A O 1
ATOM 658 N N . LEU A 1 86 ? 1.157 -4.773 8.940 1.00 98.81 86 LEU A N 1
ATOM 659 C CA . LEU A 1 86 ? 1.778 -6.080 8.726 1.00 98.81 86 LEU A CA 1
ATOM 660 C C . LEU A 1 86 ? 1.077 -6.803 7.580 1.00 98.81 86 LEU A C 1
ATOM 662 O O . LEU A 1 86 ? -0.125 -7.048 7.641 1.00 98.81 86 LEU A O 1
ATOM 666 N N . VAL A 1 87 ? 1.823 -7.148 6.537 1.00 98.88 87 VAL A N 1
ATOM 667 C CA . VAL A 1 87 ? 1.290 -7.792 5.333 1.00 98.88 87 VAL A CA 1
ATOM 668 C C . VAL A 1 87 ? 0.873 -9.227 5.649 1.00 98.88 87 VAL A C 1
ATOM 670 O O . VAL A 1 87 ? 1.636 -9.994 6.232 1.00 98.88 87 VAL A O 1
ATOM 673 N N . LYS A 1 88 ? -0.343 -9.598 5.241 1.00 98.88 88 LYS A N 1
ATOM 674 C CA . LYS A 1 88 ? -0.867 -10.971 5.313 1.00 98.88 88 LYS A CA 1
ATOM 675 C C . LYS A 1 88 ? -0.965 -11.616 3.935 1.00 98.88 88 LYS A C 1
ATOM 677 O O . LYS A 1 88 ? -0.685 -12.802 3.799 1.00 98.88 88 LYS A O 1
ATOM 682 N N . SER A 1 89 ? -1.333 -10.848 2.911 1.00 98.88 89 SER A N 1
ATOM 683 C CA . SER A 1 89 ? -1.306 -11.303 1.517 1.00 98.88 89 SER A CA 1
ATOM 684 C C . SER A 1 89 ? -1.262 -10.126 0.549 1.00 98.88 89 SER A C 1
ATOM 686 O O . SER A 1 89 ? -1.790 -9.059 0.856 1.00 98.88 89 SER A O 1
ATOM 688 N N . VAL A 1 90 ? -0.718 -10.350 -0.646 1.00 98.81 90 VAL A N 1
ATOM 689 C CA . VAL A 1 90 ? -0.730 -9.385 -1.753 1.00 98.81 90 VAL A CA 1
ATOM 690 C C . VAL A 1 90 ? -1.317 -10.056 -2.990 1.00 98.81 90 VAL A C 1
ATOM 692 O O . VAL A 1 90 ? -0.966 -11.196 -3.294 1.00 98.81 90 VAL A O 1
ATOM 695 N N . ALA A 1 91 ? -2.207 -9.363 -3.693 1.00 98.81 91 ALA A N 1
ATOM 696 C CA . ALA A 1 91 ? -2.814 -9.827 -4.936 1.00 98.81 91 ALA A CA 1
ATOM 697 C C . ALA A 1 91 ? -2.788 -8.726 -6.000 1.00 98.81 91 ALA A C 1
ATOM 699 O O . ALA A 1 91 ? -2.801 -7.544 -5.666 1.00 98.81 91 ALA A O 1
ATOM 700 N N . LEU A 1 92 ? -2.769 -9.130 -7.269 1.00 98.69 92 LEU A N 1
ATOM 701 C CA . LEU A 1 92 ? -3.024 -8.248 -8.408 1.00 98.69 92 LEU A CA 1
ATOM 702 C C . LEU A 1 92 ? -4.516 -8.264 -8.730 1.00 98.69 92 LEU A C 1
ATOM 704 O O . LEU A 1 92 ? -5.183 -9.278 -8.499 1.00 98.69 92 LEU A O 1
ATOM 708 N N . ASP A 1 93 ? -5.019 -7.171 -9.285 1.00 98.56 93 ASP A N 1
ATOM 709 C CA . ASP A 1 93 ? -6.313 -7.172 -9.956 1.00 98.56 93 ASP A CA 1
ATOM 710 C C . ASP A 1 93 ? -6.250 -7.854 -11.339 1.00 98.56 93 ASP A C 1
ATOM 712 O O . ASP A 1 93 ? -5.265 -8.508 -11.698 1.00 98.56 93 ASP A O 1
ATOM 716 N N . CYS A 1 94 ? -7.357 -7.815 -12.087 1.00 98.44 94 CYS A N 1
ATOM 717 C CA . CYS A 1 94 ? -7.549 -8.665 -13.263 1.00 98.44 94 CYS A CA 1
ATOM 718 C C . CYS A 1 94 ? -6.699 -8.262 -14.474 1.00 98.44 94 CYS A C 1
ATOM 720 O O . CYS A 1 94 ? -6.358 -9.124 -15.288 1.00 98.44 94 CYS A O 1
ATOM 722 N N . ASP A 1 95 ? -6.341 -6.989 -14.5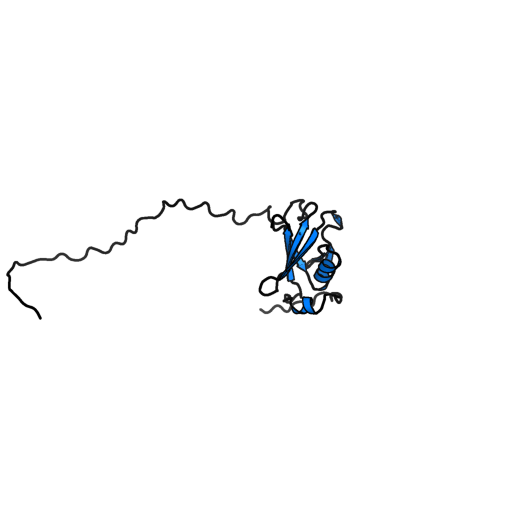96 1.00 98.31 95 ASP A N 1
ATOM 723 C CA . ASP A 1 95 ? -5.439 -6.479 -15.619 1.00 98.31 95 ASP A CA 1
ATOM 724 C C . ASP A 1 95 ? -4.065 -6.084 -15.065 1.00 98.31 95 ASP A C 1
ATOM 726 O O . ASP A 1 95 ? -3.195 -5.737 -15.866 1.00 98.31 95 ASP A O 1
ATOM 730 N N . ALA A 1 96 ? -3.828 -6.307 -13.771 1.00 98.31 96 ALA A N 1
ATOM 731 C CA . ALA A 1 96 ? -2.545 -6.215 -13.089 1.00 98.31 96 ALA A CA 1
ATOM 732 C C . ALA A 1 96 ? -1.955 -4.802 -13.036 1.00 98.31 96 ALA A C 1
ATOM 734 O O . ALA A 1 96 ? -0.728 -4.651 -12.992 1.00 98.31 96 ALA A O 1
ATOM 735 N N . ASP A 1 97 ? -2.810 -3.780 -13.039 1.00 98.50 97 ASP A N 1
ATOM 736 C CA . ASP A 1 97 ? -2.392 -2.392 -12.850 1.00 98.50 97 ASP A CA 1
ATOM 737 C C . ASP A 1 97 ? -2.503 -1.914 -11.396 1.00 98.50 97 ASP A C 1
ATOM 739 O O . ASP A 1 97 ? -1.919 -0.887 -11.050 1.00 98.50 97 ASP A O 1
ATOM 743 N N . THR A 1 98 ? -3.150 -2.702 -10.530 1.00 98.81 98 THR A N 1
ATOM 744 C CA . THR A 1 98 ? -3.373 -2.384 -9.118 1.00 98.81 98 THR A CA 1
ATOM 745 C C . THR A 1 98 ? -3.032 -3.570 -8.214 1.00 98.81 98 THR A C 1
ATOM 747 O O . THR A 1 98 ? -3.272 -4.734 -8.544 1.00 98.81 98 THR A O 1
ATOM 750 N N . VAL A 1 99 ? -2.484 -3.285 -7.025 1.00 98.81 99 VAL A N 1
ATOM 751 C CA . VAL A 1 99 ? -2.249 -4.297 -5.982 1.00 98.81 99 VAL A CA 1
ATOM 752 C C . VAL A 1 99 ? -3.210 -4.136 -4.806 1.00 98.81 99 VAL A C 1
ATOM 754 O O . VAL A 1 99 ? -3.381 -3.049 -4.253 1.00 98.81 99 VAL A O 1
ATOM 757 N N . LEU A 1 100 ? -3.807 -5.247 -4.373 1.00 98.94 100 LEU A N 1
ATOM 758 C CA . LEU A 1 100 ? -4.521 -5.358 -3.105 1.00 98.94 100 LEU A CA 1
ATOM 759 C C . LEU A 1 100 ? -3.572 -5.932 -2.053 1.00 98.94 100 LEU A C 1
ATOM 761 O O . LEU A 1 100 ? -3.132 -7.078 -2.159 1.00 98.94 100 LEU A O 1
ATOM 765 N N . VAL A 1 101 ? -3.296 -5.155 -1.013 1.00 98.88 101 VAL A N 1
ATOM 766 C CA . VAL A 1 101 ? -2.457 -5.549 0.118 1.00 98.88 101 VAL A CA 1
ATOM 767 C C . VAL A 1 101 ? -3.365 -5.770 1.321 1.00 98.88 101 VAL A C 1
ATOM 769 O O . VAL A 1 101 ? -3.857 -4.822 1.934 1.00 98.88 101 VAL A O 1
ATOM 772 N N . LYS A 1 102 ? -3.596 -7.036 1.677 1.00 98.94 102 LYS A N 1
ATOM 773 C CA . LYS A 1 102 ? -4.287 -7.366 2.924 1.00 98.94 102 LYS A CA 1
ATOM 774 C C . LYS A 1 102 ? -3.313 -7.247 4.080 1.00 98.94 102 LYS A C 1
ATOM 776 O O . LYS A 1 102 ? -2.269 -7.907 4.084 1.00 98.94 102 LYS A O 1
ATOM 781 N N . VAL A 1 103 ? -3.666 -6.424 5.055 1.00 98.94 103 VAL A N 1
ATOM 782 C CA . VAL A 1 103 ? -2.816 -6.058 6.183 1.00 98.94 103 VAL A CA 1
ATOM 783 C C . VAL A 1 103 ? -3.528 -6.267 7.505 1.00 98.94 103 VAL A C 1
ATOM 785 O O . VAL A 1 103 ? -4.749 -6.195 7.600 1.00 98.94 103 VAL A O 1
ATOM 788 N N . ASP A 1 104 ? -2.735 -6.485 8.538 1.00 98.81 104 ASP A N 1
ATOM 789 C CA . ASP A 1 104 ? -3.131 -6.363 9.931 1.00 98.81 104 ASP A CA 1
ATOM 790 C C . ASP A 1 104 ? -2.641 -5.006 10.434 1.00 98.81 104 ASP A C 1
ATOM 792 O O . ASP A 1 104 ? -1.434 -4.765 10.569 1.00 98.81 104 ASP A O 1
ATOM 796 N N . GLN A 1 105 ? -3.583 -4.071 10.564 1.00 98.75 105 GLN A N 1
ATOM 797 C CA . GLN A 1 105 ? -3.300 -2.698 10.956 1.00 98.75 105 GLN A CA 1
ATOM 798 C C . GLN A 1 105 ? -3.220 -2.584 12.478 1.00 98.75 105 GLN A C 1
ATOM 800 O O . GLN A 1 105 ? -4.180 -2.853 13.193 1.00 98.75 105 GLN A O 1
ATOM 805 N N . THR A 1 106 ? -2.101 -2.055 12.968 1.00 98.56 106 THR A N 1
ATOM 806 C CA . THR A 1 106 ? -1.977 -1.561 14.344 1.00 98.56 106 THR A CA 1
ATOM 807 C C . THR A 1 106 ? -2.224 -0.055 14.373 1.00 98.56 106 THR A C 1
ATOM 809 O O . THR A 1 106 ? -1.632 0.678 13.579 1.00 98.56 106 THR A O 1
ATOM 812 N N . GLY A 1 107 ? -3.063 0.429 15.289 1.00 97.75 107 GLY A N 1
ATOM 813 C CA . GLY A 1 107 ? -3.382 1.858 15.410 1.00 97.75 107 GLY A CA 1
ATOM 814 C C . GLY A 1 107 ? -4.121 2.427 14.190 1.00 97.75 107 GLY A C 1
ATOM 815 O O . GLY A 1 107 ? -4.796 1.702 13.462 1.00 97.75 107 GLY A O 1
ATOM 816 N N . ALA A 1 108 ? -3.998 3.736 13.965 1.00 97.38 108 ALA A N 1
ATOM 817 C CA . ALA A 1 108 ? -4.710 4.432 12.893 1.00 97.38 108 ALA A CA 1
ATOM 818 C C . ALA A 1 108 ? -4.030 4.273 11.520 1.00 97.38 108 ALA A C 1
ATOM 820 O O . ALA A 1 108 ? -2.822 4.506 11.362 1.00 97.38 108 ALA A O 1
ATOM 821 N N . ALA A 1 109 ? -4.806 3.940 10.484 1.00 97.50 109 ALA A N 1
ATOM 822 C CA . ALA A 1 109 ? -4.295 3.986 9.117 1.00 97.50 109 ALA A CA 1
ATOM 823 C C . ALA A 1 109 ? -4.122 5.439 8.646 1.00 97.50 109 ALA A C 1
ATOM 825 O O . ALA A 1 109 ? -3.118 5.749 8.001 1.00 97.50 109 ALA A O 1
ATOM 826 N N . CYS A 1 110 ? -5.043 6.330 9.026 1.00 95.94 110 CYS A N 1
ATOM 827 C CA . CYS A 1 110 ? -5.030 7.728 8.619 1.00 95.94 110 CYS A CA 1
ATOM 828 C C . CYS A 1 110 ? -4.103 8.588 9.494 1.00 95.94 110 CYS A C 1
ATOM 830 O O . CYS A 1 110 ? -3.905 8.332 10.684 1.00 95.94 110 CYS A O 1
ATOM 832 N N . HIS A 1 111 ? -3.555 9.658 8.912 1.00 90.50 111 HIS A N 1
ATOM 833 C CA . HIS A 1 111 ? -2.737 10.638 9.635 1.00 90.50 111 HIS A CA 1
ATOM 834 C C . HIS A 1 111 ? -3.564 11.554 10.552 1.00 90.50 111 HIS A C 1
ATOM 836 O O . HIS A 1 111 ? -2.994 12.238 11.397 1.00 90.50 111 HIS A O 1
ATOM 842 N N . THR A 1 112 ? -4.888 11.587 10.386 1.00 93.44 112 THR A N 1
ATOM 843 C CA . THR A 1 112 ? -5.827 12.313 11.257 1.00 93.44 112 THR A CA 1
ATOM 844 C C . THR A 1 112 ? -6.095 11.583 12.572 1.00 93.44 112 THR A C 1
ATOM 846 O O . THR A 1 112 ? -6.685 12.161 13.477 1.00 93.44 112 THR A O 1
ATOM 849 N N . GLY A 1 113 ? -5.645 10.329 12.696 1.00 94.44 113 GLY A N 1
ATOM 850 C CA . GLY A 1 113 ? -5.970 9.454 13.822 1.00 94.44 113 GLY A CA 1
ATOM 851 C C . GLY A 1 113 ? -7.121 8.487 13.535 1.00 94.44 113 GLY A C 1
ATOM 852 O O . GLY A 1 113 ? -7.363 7.596 14.346 1.00 94.44 113 GLY A O 1
ATOM 853 N N . ASP A 1 114 ? -7.769 8.596 12.374 1.00 95.75 114 ASP A N 1
ATOM 854 C CA . ASP A 1 114 ? -8.893 7.732 12.007 1.00 95.75 114 ASP A CA 1
ATOM 855 C C . ASP A 1 114 ? -8.462 6.325 11.570 1.00 95.75 114 ASP A C 1
ATOM 857 O O . ASP A 1 114 ? -7.361 6.089 11.045 1.00 95.75 114 ASP A O 1
ATOM 861 N N . ARG A 1 115 ? -9.372 5.365 11.772 1.00 96.00 115 ARG A N 1
ATOM 862 C CA . ARG A 1 115 ? -9.146 3.952 11.449 1.00 96.00 115 ARG A CA 1
ATOM 863 C C . ARG A 1 115 ? -8.884 3.737 9.961 1.00 96.00 115 ARG A C 1
ATOM 865 O O . ARG A 1 115 ? -8.000 2.940 9.628 1.00 96.00 115 ARG A O 1
ATOM 872 N N . THR A 1 116 ? -9.613 4.460 9.117 1.00 97.69 116 THR A N 1
ATOM 873 C CA . THR A 1 116 ? -9.512 4.476 7.658 1.00 97.69 116 THR A CA 1
ATOM 874 C C . THR A 1 116 ? -9.474 5.915 7.139 1.00 97.69 116 THR A C 1
ATOM 876 O O . THR A 1 116 ? -9.952 6.843 7.787 1.00 97.69 116 THR A O 1
ATOM 879 N N . CYS A 1 117 ? -8.889 6.117 5.959 1.00 97.50 117 CYS A N 1
ATOM 880 C CA . CYS A 1 117 ? -8.893 7.404 5.263 1.00 97.50 117 CYS A CA 1
ATOM 881 C C . CYS A 1 117 ? -10.261 7.776 4.656 1.00 97.50 117 CYS A C 1
ATOM 883 O O . CYS A 1 117 ? -10.391 8.875 4.124 1.00 97.50 117 CYS A O 1
ATOM 885 N N . PHE A 1 118 ? -11.248 6.873 4.669 1.00 96.25 118 PHE A N 1
ATOM 886 C CA . PHE A 1 118 ? -12.485 6.996 3.885 1.00 96.25 118 PHE A CA 1
ATOM 887 C C . PHE A 1 118 ? -13.742 7.370 4.696 1.00 96.25 118 PHE A C 1
ATOM 889 O O . PHE A 1 118 ? -14.838 7.328 4.143 1.00 96.25 118 PHE A O 1
ATOM 896 N N . ASP A 1 119 ? -13.602 7.772 5.965 1.00 90.31 119 ASP A N 1
ATOM 897 C CA . ASP A 1 119 ? -14.755 8.070 6.837 1.00 90.31 119 ASP A CA 1
ATOM 898 C C . ASP A 1 119 ? -15.184 9.547 6.847 1.00 90.31 119 ASP A C 1
ATOM 900 O O . ASP A 1 119 ? -16.356 9.852 7.065 1.00 90.31 119 ASP A O 1
ATOM 904 N N . ALA A 1 120 ? -14.251 10.482 6.643 1.00 89.19 120 ALA A N 1
ATOM 905 C CA . ALA A 1 120 ? -14.489 11.896 6.952 1.00 89.19 120 ALA A CA 1
ATOM 906 C C . ALA A 1 120 ? -15.408 12.629 5.954 1.00 89.19 120 ALA A C 1
ATOM 908 O O . ALA A 1 120 ? -16.111 13.556 6.352 1.00 89.19 120 ALA A O 1
ATOM 909 N N . ASP A 1 121 ? -15.396 12.245 4.674 1.00 90.75 121 ASP A N 1
ATOM 910 C CA . ASP A 1 121 ? -16.128 12.942 3.606 1.00 90.75 121 ASP A CA 1
ATOM 911 C C . ASP A 1 121 ? -16.795 11.940 2.651 1.00 90.75 121 ASP A C 1
ATOM 913 O O . ASP A 1 121 ? -16.239 11.518 1.633 1.00 90.75 121 ASP A O 1
ATOM 917 N N . VAL A 1 122 ? -17.995 11.496 3.029 1.00 91.19 122 VAL A N 1
ATOM 918 C CA . VAL A 1 122 ? -18.779 10.518 2.266 1.00 91.19 122 VAL A CA 1
ATOM 919 C C . VAL A 1 122 ? -19.590 11.232 1.186 1.00 91.19 122 VAL A C 1
ATOM 921 O O . VAL A 1 122 ? -20.563 11.926 1.471 1.00 91.19 122 VAL A O 1
ATOM 924 N N . LEU A 1 123 ? -19.240 10.988 -0.078 1.00 91.88 123 LEU A N 1
ATOM 925 C CA . LEU A 1 123 ? -19.890 11.623 -1.233 1.00 91.88 123 LEU A CA 1
ATOM 926 C C . LEU A 1 123 ? -21.322 11.120 -1.495 1.00 91.88 123 LEU A C 1
ATOM 928 O O . LEU A 1 123 ? -22.138 11.835 -2.074 1.00 91.88 123 LEU A O 1
ATOM 932 N N . PHE A 1 124 ? -21.631 9.881 -1.102 1.00 90.12 124 PHE A N 1
ATOM 933 C CA . PHE A 1 124 ? -22.944 9.265 -1.289 1.00 90.12 124 PHE A CA 1
ATOM 934 C C . PHE A 1 124 ? -23.217 8.219 -0.200 1.00 90.12 124 PHE A C 1
ATOM 936 O O . PHE A 1 124 ? -22.571 7.176 -0.155 1.00 90.12 124 PHE A O 1
ATOM 943 N N . GLY A 1 125 ? -24.202 8.4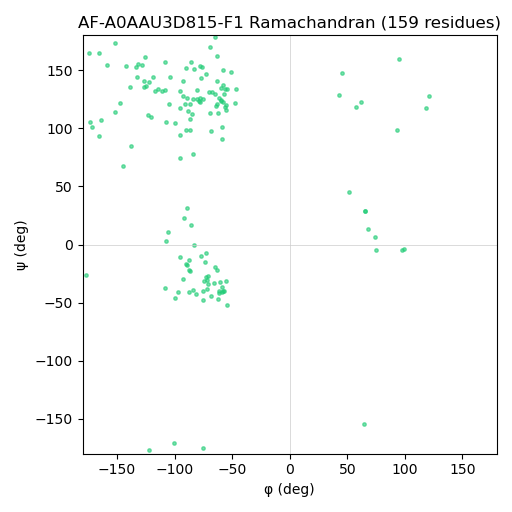82 0.664 1.00 81.00 125 GLY A N 1
ATOM 944 C CA . GLY A 1 125 ? -24.575 7.621 1.798 1.00 81.00 125 GLY A CA 1
ATOM 945 C C . GLY A 1 125 ? -25.553 6.486 1.467 1.00 81.00 125 GLY A C 1
ATOM 946 O O . GLY A 1 125 ? -26.175 5.937 2.374 1.00 81.00 125 GLY A O 1
ATOM 947 N N . GLY A 1 126 ? -25.722 6.152 0.185 1.00 80.38 126 GLY A N 1
ATOM 948 C CA . GLY A 1 126 ? -26.692 5.163 -0.285 1.00 80.38 126 GLY A CA 1
ATOM 949 C C . GLY A 1 126 ? -28.029 5.766 -0.730 1.00 80.38 126 GLY A C 1
ATOM 950 O O . GLY A 1 126 ? -28.411 6.874 -0.360 1.00 80.38 126 GLY A O 1
ATOM 951 N N . VAL A 1 127 ? -28.762 5.004 -1.544 1.00 64.69 127 VAL A N 1
ATOM 952 C CA . VAL A 1 127 ? -30.181 5.252 -1.823 1.00 64.69 127 VAL A CA 1
ATOM 953 C C . VAL A 1 127 ? -30.994 4.686 -0.663 1.00 64.69 127 VAL A C 1
ATOM 955 O O . VAL A 1 127 ? -30.888 3.497 -0.361 1.00 64.69 127 VAL A O 1
ATOM 958 N N . SER A 1 128 ? -31.849 5.507 -0.042 1.00 62.94 128 SER A N 1
ATOM 959 C CA . SER A 1 128 ? -32.977 4.952 0.715 1.00 62.94 128 SER A CA 1
ATOM 960 C C . SER A 1 128 ? -33.750 4.027 -0.227 1.00 62.94 128 SER A C 1
ATOM 962 O O . SER A 1 128 ? -33.986 4.428 -1.371 1.00 62.94 128 SER A O 1
ATOM 964 N N . PRO A 1 129 ? -34.132 2.807 0.190 1.00 63.25 129 PRO A N 1
ATOM 965 C CA . PRO A 1 129 ? -34.910 1.938 -0.676 1.00 63.25 129 PRO A CA 1
ATOM 966 C C . PRO A 1 129 ? -36.166 2.699 -1.101 1.00 63.25 129 PRO A C 1
ATOM 968 O O . PRO A 1 129 ? -36.948 3.137 -0.254 1.00 63.25 129 PRO A O 1
ATOM 971 N N . VAL A 1 130 ? -36.340 2.892 -2.412 1.00 64.12 130 VAL A N 1
ATOM 972 C CA . VAL A 1 130 ? -37.608 3.371 -2.962 1.00 64.12 130 VAL A CA 1
ATOM 973 C C . VAL A 1 130 ? -38.657 2.384 -2.470 1.00 64.12 130 VAL A C 1
ATOM 975 O O . VAL A 1 130 ? -38.578 1.189 -2.763 1.00 64.12 130 VAL A O 1
ATOM 978 N N . ARG A 1 131 ? -39.602 2.852 -1.650 1.00 63.50 131 ARG A N 1
ATOM 979 C CA . ARG A 1 131 ? -40.729 2.019 -1.231 1.00 63.50 131 ARG A CA 1
ATOM 980 C C . ARG A 1 131 ? -41.440 1.568 -2.502 1.00 63.50 131 ARG A C 1
ATOM 982 O O . ARG A 1 131 ? -41.847 2.407 -3.301 1.00 63.50 131 ARG A O 1
ATOM 989 N N . ALA A 1 132 ? -41.560 0.255 -2.689 1.00 60.12 132 ALA A N 1
ATOM 990 C CA . ALA A 1 132 ? -42.347 -0.346 -3.757 1.00 60.12 132 ALA A CA 1
ATOM 991 C C . ALA A 1 132 ? -43.807 0.121 -3.609 1.00 60.12 132 ALA A C 1
ATOM 993 O O . ALA A 1 132 ? -44.571 -0.441 -2.831 1.00 60.12 132 ALA A O 1
ATOM 994 N N . GLY A 1 133 ? -44.156 1.226 -4.261 1.00 56.59 133 GLY A N 1
ATOM 995 C CA . GLY A 1 133 ? -45.433 1.914 -4.080 1.00 56.59 133 GLY A CA 1
ATOM 996 C C . GLY A 1 133 ? -45.618 3.122 -4.998 1.00 56.59 133 GLY A C 1
ATOM 997 O O . GLY A 1 133 ? -46.746 3.397 -5.378 1.00 56.59 133 GLY A O 1
ATOM 998 N N . ASP A 1 134 ? -44.534 3.766 -5.443 1.00 55.12 134 ASP A N 1
ATOM 999 C CA . ASP A 1 134 ? -44.586 4.910 -6.375 1.00 55.12 134 ASP A CA 1
ATOM 1000 C C . ASP A 1 134 ? -44.540 4.502 -7.861 1.00 55.12 134 ASP A C 1
ATOM 1002 O O . ASP A 1 134 ? -44.042 5.230 -8.721 1.00 55.12 134 ASP A O 1
ATOM 1006 N N . ALA A 1 135 ? -45.089 3.331 -8.197 1.00 59.03 135 ALA A N 1
ATOM 1007 C CA . ALA A 1 135 ? -45.442 3.053 -9.584 1.00 59.03 135 ALA A CA 1
ATOM 1008 C C . ALA A 1 135 ? -46.611 3.976 -9.963 1.00 59.03 135 ALA A C 1
ATOM 1010 O O . ALA A 1 135 ? -47.767 3.705 -9.637 1.00 59.03 135 ALA A O 1
ATOM 1011 N N . THR A 1 136 ? -46.307 5.095 -10.618 1.00 59.31 136 THR A N 1
ATOM 1012 C CA . THR A 1 136 ? -47.322 5.934 -11.251 1.00 59.31 136 THR A CA 1
ATOM 1013 C C . THR A 1 136 ? -48.073 5.100 -12.296 1.00 59.31 136 THR A C 1
ATOM 1015 O O . THR A 1 136 ? -47.444 4.357 -13.055 1.00 59.31 136 THR A O 1
ATOM 1018 N N . PRO A 1 137 ? -49.414 5.163 -12.355 1.00 50.88 137 PRO A N 1
ATOM 1019 C CA . PRO A 1 137 ? -50.148 4.469 -13.400 1.00 50.88 137 PRO A CA 1
ATOM 1020 C C . PRO A 1 137 ? -49.836 5.117 -14.755 1.00 50.88 137 PRO A C 1
ATOM 1022 O O . PRO A 1 137 ? -49.901 6.338 -14.900 1.00 50.88 137 PRO A O 1
ATOM 1025 N N . ASP A 1 138 ? -49.502 4.283 -15.740 1.00 55.94 138 ASP A N 1
ATOM 1026 C CA . ASP A 1 138 ? -49.370 4.655 -17.149 1.00 55.94 138 ASP A CA 1
ATOM 1027 C C . ASP A 1 138 ? -50.698 5.234 -17.662 1.00 55.94 138 ASP A C 1
ATOM 1029 O O . ASP A 1 138 ? -51.655 4.513 -17.942 1.00 55.94 138 ASP A O 1
ATOM 1033 N N . THR A 1 139 ? -50.775 6.560 -17.761 1.00 54.44 139 THR A N 1
ATOM 1034 C CA . THR A 1 139 ? -51.826 7.258 -18.508 1.00 54.44 139 THR A CA 1
ATOM 1035 C C . THR A 1 139 ? -51.337 7.581 -19.914 1.00 54.44 139 THR A C 1
ATOM 1037 O O . THR A 1 139 ? -51.051 8.735 -20.234 1.00 54.44 139 THR A O 1
ATOM 1040 N N . SER A 1 140 ? -51.272 6.569 -20.777 1.00 46.56 140 SER A N 1
ATOM 1041 C CA . SER A 1 140 ? -51.202 6.772 -22.227 1.00 46.56 140 SER A CA 1
ATOM 1042 C C . SER A 1 140 ? -52.591 7.109 -22.796 1.00 46.56 140 SER A C 1
ATOM 1044 O O . SER A 1 140 ? -53.519 6.309 -22.655 1.00 46.56 140 SER A O 1
ATOM 1046 N N . PRO A 1 141 ? -52.790 8.253 -23.486 1.00 51.16 141 PRO A N 1
ATOM 1047 C CA . PRO A 1 141 ? -54.041 8.555 -24.162 1.00 51.16 141 PRO A CA 1
ATOM 1048 C C . PRO A 1 141 ? -53.965 8.025 -25.597 1.00 51.16 141 PRO A C 1
ATOM 1050 O O . PRO A 1 141 ? -53.393 8.651 -26.487 1.00 51.16 141 PRO A O 1
ATOM 1053 N N . SER A 1 142 ? -54.534 6.851 -25.855 1.00 51.00 142 SER A N 1
ATOM 1054 C CA . SER A 1 142 ? -54.756 6.369 -27.226 1.00 51.00 142 SER A CA 1
ATOM 1055 C C . SER A 1 142 ? -56.045 5.568 -27.320 1.00 51.00 142 SER A C 1
ATOM 1057 O O . SER A 1 142 ? -56.054 4.368 -27.555 1.00 51.00 142 SER A O 1
ATOM 1059 N N . SER A 1 143 ? -57.164 6.262 -27.142 1.00 51.09 143 SER A N 1
ATOM 1060 C CA . SER A 1 143 ? -58.439 5.888 -27.747 1.00 51.09 143 SER A CA 1
ATOM 1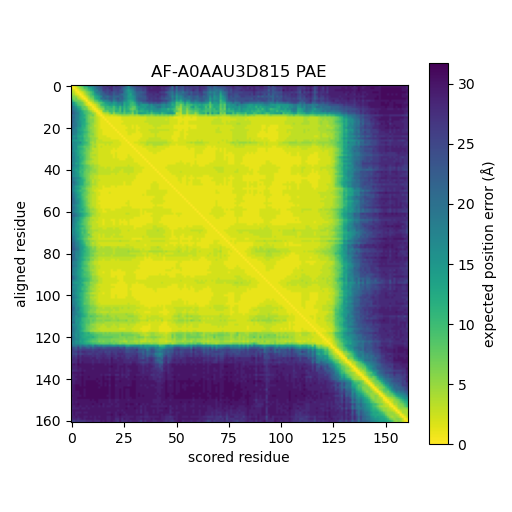061 C C . SER A 1 143 ? -59.366 7.080 -27.624 1.00 51.09 143 SER A C 1
ATOM 1063 O O . SER A 1 143 ? -59.952 7.245 -26.568 1.00 51.09 143 SER A O 1
ATOM 1065 N N . GLN A 1 144 ? -59.420 7.938 -28.648 1.00 53.31 144 GLN A N 1
ATOM 1066 C CA . GLN A 1 144 ? -60.638 8.589 -29.154 1.00 53.31 144 GLN A CA 1
ATOM 1067 C C . GLN A 1 144 ? -60.287 9.332 -30.452 1.00 53.31 144 GLN A C 1
ATOM 1069 O O . GLN A 1 144 ? -59.775 10.448 -30.423 1.00 53.31 144 GLN A O 1
ATOM 1074 N N . LEU A 1 145 ? -60.609 8.747 -31.610 1.00 48.16 145 LEU A N 1
ATOM 1075 C CA . LEU A 1 145 ? -60.898 9.555 -32.792 1.00 48.16 145 LEU A CA 1
ATOM 1076 C C . LEU A 1 145 ? -61.945 8.876 -33.689 1.00 48.16 145 LEU A C 1
ATOM 1078 O O . LEU A 1 145 ? -61.717 7.805 -34.240 1.00 48.16 145 LEU A O 1
ATOM 1082 N N . ARG A 1 146 ? -63.031 9.637 -33.888 1.00 49.28 146 ARG A N 1
ATOM 1083 C CA . ARG A 1 146 ? -64.078 9.607 -34.936 1.00 49.28 146 ARG A CA 1
ATOM 1084 C C . ARG A 1 146 ? -65.353 8.806 -34.655 1.00 49.28 146 ARG A C 1
ATOM 1086 O O . ARG A 1 146 ? -65.473 7.626 -34.945 1.00 49.28 146 ARG A O 1
ATOM 1093 N N . SER A 1 147 ? -66.367 9.563 -34.232 1.00 52.12 147 SER A N 1
ATOM 1094 C CA . SER A 1 147 ? -67.775 9.336 -34.558 1.00 52.12 147 SER A CA 1
ATOM 1095 C C . SER A 1 147 ? -68.138 10.157 -35.800 1.00 52.12 147 SER A C 1
ATOM 1097 O O . SER A 1 147 ? -67.923 11.369 -35.803 1.00 52.12 147 SER A O 1
ATOM 1099 N N . SER A 1 148 ? -68.727 9.523 -36.820 1.00 51.53 148 SER A N 1
ATOM 1100 C CA . SER A 1 148 ? -69.742 10.163 -37.672 1.00 51.53 148 SER A CA 1
ATOM 1101 C C . SER A 1 148 ? -70.540 9.150 -38.513 1.00 51.53 148 SER A C 1
ATOM 1103 O O . SER A 1 148 ? -70.045 8.645 -39.512 1.00 51.53 148 SER A O 1
ATOM 1105 N N . ARG A 1 149 ? -71.803 8.965 -38.098 1.00 53.38 149 ARG A N 1
ATOM 1106 C CA . ARG A 1 149 ? -73.058 8.854 -38.881 1.00 53.38 149 ARG A CA 1
ATOM 1107 C C . ARG A 1 149 ? -73.214 7.766 -39.972 1.00 53.38 149 ARG A C 1
ATOM 1109 O O . ARG A 1 149 ? -72.690 7.912 -41.065 1.00 53.38 149 ARG A O 1
ATOM 1116 N N . GLY A 1 150 ? -74.198 6.879 -39.749 1.00 43.38 150 GLY A N 1
ATOM 1117 C CA . GLY A 1 150 ? -75.357 6.744 -40.656 1.00 43.38 150 GLY A CA 1
ATOM 1118 C C . GLY A 1 150 ? -75.593 5.400 -41.370 1.00 43.38 150 GLY A C 1
ATOM 1119 O O . GLY A 1 150 ? -74.837 5.048 -42.263 1.00 43.38 150 GLY A O 1
ATOM 1120 N N . GLY A 1 151 ? -76.736 4.754 -41.074 1.00 39.41 151 GLY A N 1
ATOM 1121 C CA . GLY A 1 151 ? -77.471 3.859 -41.997 1.00 39.41 151 GLY A CA 1
ATOM 1122 C C . GLY A 1 151 ? -77.673 2.398 -41.534 1.00 39.41 151 GLY A C 1
ATOM 1123 O O . GLY A 1 151 ? -76.687 1.754 -41.185 1.00 39.41 151 GLY A O 1
ATOM 1124 N N . PRO A 1 152 ? -78.908 1.838 -41.528 1.00 57.88 152 PRO A N 1
ATOM 1125 C CA . PRO A 1 152 ? -79.162 0.464 -41.078 1.00 57.88 152 PRO A CA 1
ATOM 1126 C C . PRO A 1 152 ? -79.140 -0.597 -42.207 1.00 57.88 152 PRO A C 1
ATOM 1128 O O . PRO A 1 152 ? -79.667 -0.347 -43.284 1.00 57.88 152 PRO A O 1
ATOM 1131 N N . ILE A 1 153 ? -78.562 -1.773 -41.879 1.00 46.25 153 ILE A N 1
ATOM 1132 C CA . ILE A 1 153 ? -78.972 -3.195 -42.115 1.00 46.25 153 ILE A CA 1
ATOM 1133 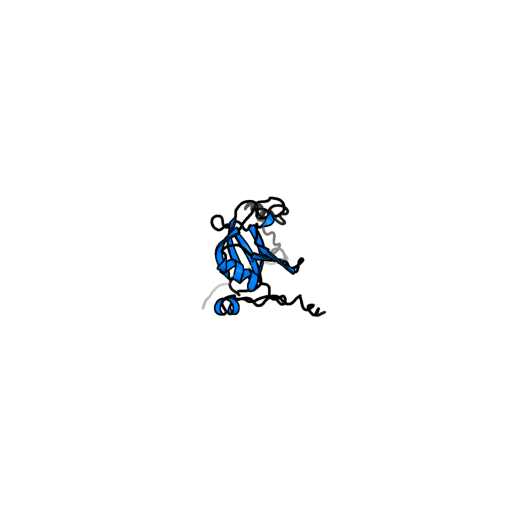C C . ILE A 1 153 ? -79.544 -3.550 -43.521 1.00 46.25 153 ILE A C 1
ATOM 1135 O O . ILE A 1 153 ? -80.551 -2.959 -43.900 1.00 46.25 153 ILE A O 1
ATOM 1139 N N . PRO A 1 154 ? -79.048 -4.593 -44.252 1.00 53.84 154 PRO A N 1
ATOM 1140 C CA . PRO A 1 154 ? -79.313 -5.981 -43.838 1.00 53.84 154 PRO A CA 1
ATOM 1141 C C . PRO A 1 154 ? -78.321 -7.112 -44.187 1.00 53.84 154 PRO A C 1
ATOM 1143 O O . PRO A 1 154 ? -77.322 -6.965 -44.878 1.00 53.84 154 PRO A O 1
ATOM 1146 N N . ARG A 1 155 ? -78.686 -8.259 -43.597 1.00 54.53 155 ARG A N 1
ATOM 1147 C CA . ARG A 1 155 ? -78.124 -9.616 -43.571 1.00 54.53 155 ARG A CA 1
ATOM 1148 C C . ARG A 1 155 ? -77.801 -10.231 -44.945 1.00 54.53 155 ARG A C 1
ATOM 1150 O O . ARG A 1 155 ? -78.595 -10.107 -45.869 1.00 54.53 155 ARG A O 1
ATOM 1157 N N . GLY A 1 156 ? -76.764 -11.070 -44.976 1.00 42.94 156 GLY A N 1
ATOM 1158 C CA . GLY A 1 156 ? -76.577 -12.166 -45.941 1.00 42.94 156 GLY A CA 1
ATOM 1159 C C . GLY A 1 156 ? -75.354 -13.010 -45.553 1.00 42.94 156 GLY A C 1
ATOM 1160 O O . GLY A 1 156 ? -74.284 -12.444 -45.387 1.00 42.94 156 GLY A O 1
ATOM 1161 N N . VAL A 1 157 ? -75.561 -14.215 -45.005 1.00 52.03 157 VAL A N 1
ATOM 1162 C CA . VAL A 1 157 ? -75.345 -15.558 -45.609 1.00 52.03 157 VAL A CA 1
ATOM 1163 C C . VAL A 1 157 ? -73.898 -15.893 -46.009 1.00 52.03 157 VAL A C 1
ATOM 1165 O O . VAL A 1 157 ? -73.351 -15.180 -46.831 1.00 52.03 157 VAL A O 1
ATOM 1168 N N . ALA A 1 158 ? -73.400 -17.007 -45.426 1.00 49.94 158 ALA A N 1
ATOM 1169 C CA . ALA A 1 158 ? -72.497 -18.071 -45.937 1.00 49.94 158 ALA A CA 1
ATOM 1170 C C . ALA A 1 158 ? -71.224 -17.652 -46.726 1.00 49.94 158 ALA A C 1
ATOM 1172 O O . ALA A 1 158 ? -71.215 -16.663 -47.430 1.00 49.94 158 ALA A O 1
ATOM 1173 N N . GLU A 1 159 ? -70.075 -18.322 -46.718 1.00 43.12 159 GLU A N 1
ATOM 1174 C CA . GLU A 1 159 ? -69.705 -19.731 -46.573 1.00 43.12 159 GLU A CA 1
ATOM 1175 C C . GLU A 1 159 ? -68.154 -19.778 -46.520 1.00 43.12 159 GLU A C 1
ATOM 1177 O O . GLU A 1 159 ? -67.494 -18.800 -46.877 1.00 43.12 159 GLU A O 1
ATOM 1182 N N . ALA A 1 160 ? -67.576 -20.899 -46.084 1.00 46.94 160 ALA A N 1
ATOM 1183 C CA . ALA A 1 160 ? -66.146 -21.217 -46.228 1.00 46.94 160 ALA A CA 1
ATOM 1184 C C . ALA A 1 160 ? -65.789 -21.479 -47.722 1.00 46.94 160 ALA A C 1
ATOM 1186 O O . ALA A 1 160 ? -66.715 -21.559 -48.535 1.00 46.94 160 ALA A O 1
ATOM 1187 N N . PRO A 1 161 ? -64.506 -21.587 -48.134 1.00 61.22 161 PRO A N 1
ATOM 1188 C CA . PRO A 1 161 ? -63.539 -22.579 -47.636 1.00 61.22 161 PRO A CA 1
ATOM 1189 C C . PRO A 1 161 ? -62.216 -22.011 -47.097 1.00 61.22 161 PRO A C 1
ATOM 1191 O O . PRO A 1 161 ? -61.793 -20.916 -47.530 1.00 61.22 161 PRO A O 1
#

Nearest PDB structures (foldseek):
  7bgn-assembly1_B  TM=9.723E-01  e=1.798E-12  Medicago truncatula
  7bgn-assembly3_F  TM=9.509E-01  e=1.688E-12  Medicago truncatula
  7bgm-assembly1_A  TM=9.414E-01  e=2.173E-12  Medicago truncatula
  7bgn-assembly3_E  TM=9.290E-01  e=1.915E-12  Medicago truncatula
  7bgm-assembly1_B  TM=9.455E-01  e=3.600E-12  Medicago truncatula

Radius of gyration: 31.88 Å; Cα contacts (8 Å, |Δi|>4): 229; chains: 1; bounding box: 97×41×63 Å

Mean predicted aligned error: 12.57 Å

Secondary structure (DSSP, 8-state):
---PPP-PPPPPPP---HHHHTT----TTS-EEEEEEETTT--EEEEEEE-HHHHHHHHHHSB-EEEETTTTEEEETTTTTS--EEEEEEEE-SSSS-EEEEEEE-S-SSTTS-SSTTSS--S---PPPPPTT----------------------------